Protein AF-W0RNG1-F1 (afdb_monomer)

Radius of gyration: 33.77 Å; Cα contacts (8 Å, |Δi|>4): 12; chains: 1; bounding box: 104×79×50 Å

InterPro domains:
  IPR019626 Stress-induced protein, KGG, repeat [PF10685] (10-31)
  IPR052590 Stress and Virulence-Associated Domain-Containing Protein [PTHR36569] (6-88)

Solvent-accessible surface area (backbone atoms only — not comparable to full-atom values): 9686 Å² total; per-residue (Å²): 132,88,78,85,73,82,71,82,71,58,77,90,62,48,59,69,70,60,44,49,51,50,49,56,49,50,55,51,50,31,53,77,67,62,76,41,87,80,77,47,75,65,55,49,47,51,52,50,48,54,50,49,56,66,64,55,72,48,56,69,61,51,50,52,54,52,47,53,53,50,49,53,53,50,51,52,49,50,51,56,47,57,67,50,63,78,77,59,91,67,85,76,84,74,83,86,77,84,90,83,82,94,77,89,73,93,76,78,96,74,81,90,76,80,85,77,83,86,74,85,88,75,77,83,78,82,79,84,79,85,83,86,85,82,83,81,86,89,80,83,133

pLDDT: mean 70.35, std 18.82, range [33.16, 93.81]

Secondary structure (DSSP, 8-state):
---------SGGGS-HHHHHHHHHHHHHHHHHTT-SPP--HHHHHHHHHHHHHHHTT-HHHHHHHHHHHHHHHHHHHHHHHHHHHTT-----------------------------------------------PPP----

Foldseek 3Di:
DDDDDPDQDDLVSDDPVVSVVVVVVVVVVCVVVVVDDDDDPVNVVVVVVVVCVVVCPDVVVVVVVVVVVVVVVVVVVVVVVVVVVVPDPDDPPPDDDDDDDDDDDDDDDDDDDDDDPDDDPPDPPPPPDDDDDDDDDPDDD

Organism: NCBI:txid861299

Sequence (141 aa):
MAGTGKSRRGFASMDPSRQREIASKGGRAAHEKGTAHEWSSDEARVAGQKGGIAVSRDRAHMAAIGREGGESRSRASRQARETNVGNGSGDREVFRTASRENVSSDRGQLGGNAGGMGGAGSETRDLRDNRPGQSLPADGR

Structure (mmCIF, N/CA/C/O backbone):
data_AF-W0RNG1-F1
#
_entry.id   AF-W0RNG1-F1
#
loop_
_atom_site.group_PDB
_atom_site.id
_atom_site.type_symbol
_atom_site.label_atom_id
_atom_site.label_alt_id
_atom_site.label_comp_id
_atom_site.label_asym_id
_atom_site.label_entity_id
_atom_site.label_seq_id
_atom_site.pdbx_PDB_ins_code
_atom_site.Cartn_x
_atom_site.Cartn_y
_atom_site.Cartn_z
_atom_site.occupancy
_atom_site.B_iso_or_equiv
_atom_site.auth_seq_id
_atom_site.auth_comp_id
_atom_site.auth_asym_id
_atom_site.auth_atom_id
_atom_site.pdbx_PDB_model_num
ATOM 1 N N . MET A 1 1 ? -41.916 25.025 20.246 1.00 45.22 1 MET A N 1
ATOM 2 C CA . MET A 1 1 ? -41.467 24.741 18.863 1.00 45.22 1 MET A CA 1
ATOM 3 C C . MET A 1 1 ? -39.945 24.720 18.827 1.00 45.22 1 MET A C 1
ATOM 5 O O . MET A 1 1 ? -39.377 25.655 19.361 1.00 45.22 1 MET A O 1
ATOM 9 N N . ALA A 1 2 ? -39.370 23.683 18.195 1.00 50.25 2 ALA A N 1
ATOM 10 C CA . ALA A 1 2 ? -38.044 23.584 17.548 1.00 50.25 2 ALA A CA 1
ATOM 11 C C . ALA A 1 2 ? -36.763 23.967 18.346 1.00 50.25 2 ALA A C 1
ATOM 13 O O . ALA A 1 2 ? -36.711 24.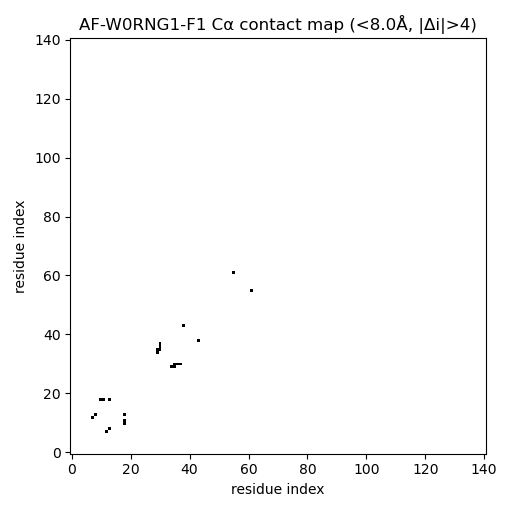983 19.011 1.00 50.25 2 ALA A O 1
ATOM 14 N N . GLY A 1 3 ? -35.645 23.238 18.286 1.00 52.47 3 GLY A N 1
ATOM 15 C CA . GLY A 1 3 ? -35.269 22.153 17.389 1.00 52.47 3 GLY A CA 1
ATOM 16 C C . GLY A 1 3 ? -34.110 21.326 17.950 1.00 52.47 3 GLY A C 1
ATOM 17 O O . GLY A 1 3 ? -33.182 21.826 18.579 1.00 52.47 3 GLY A O 1
ATOM 18 N N . THR A 1 4 ? -34.186 20.024 17.704 1.00 59.34 4 THR A N 1
ATOM 19 C CA . THR A 1 4 ? -33.144 19.043 17.993 1.00 59.34 4 THR A CA 1
ATOM 20 C C . THR A 1 4 ? -31.931 19.318 17.103 1.00 59.34 4 THR A C 1
ATOM 22 O O . THR A 1 4 ? -31.924 18.953 15.920 1.00 59.34 4 THR A O 1
ATOM 25 N N . GLY A 1 5 ? -30.903 19.970 17.648 1.00 60.09 5 GLY A N 1
ATOM 26 C CA . GLY A 1 5 ? -29.601 20.063 16.995 1.00 60.09 5 GLY A CA 1
ATOM 27 C C . GLY A 1 5 ? -29.086 18.654 16.705 1.00 60.09 5 GLY A C 1
ATOM 28 O O . GLY A 1 5 ? -29.011 17.821 17.610 1.00 60.09 5 GLY A O 1
ATOM 29 N N . LYS A 1 6 ? -28.777 18.348 15.438 1.00 66.88 6 LYS A N 1
ATOM 30 C CA . LYS A 1 6 ? -28.149 17.072 15.076 1.00 66.88 6 LYS A CA 1
ATOM 31 C C . LYS A 1 6 ? -26.786 17.012 15.767 1.00 66.88 6 LYS A C 1
ATOM 33 O O . LYS A 1 6 ? -25.814 17.601 15.310 1.00 66.88 6 LYS A O 1
ATOM 38 N N . SER A 1 7 ? -26.723 16.307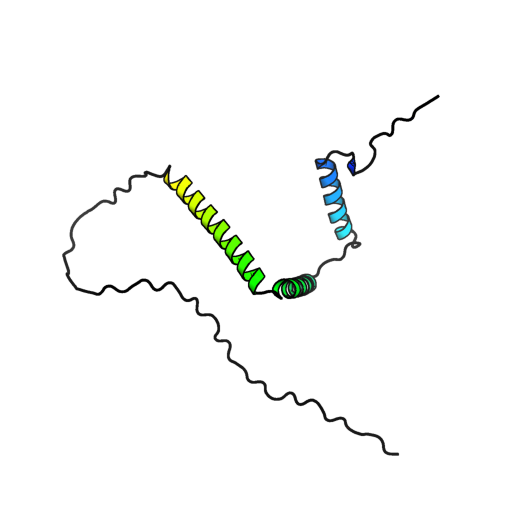 16.889 1.00 67.75 7 SER A N 1
ATOM 39 C CA . SER A 1 7 ? -25.476 15.911 17.541 1.00 67.75 7 SER A CA 1
ATOM 40 C C . SER A 1 7 ? -24.555 15.263 16.501 1.00 67.75 7 SER A C 1
ATOM 42 O O . SER A 1 7 ? -24.986 14.311 15.842 1.00 67.75 7 SER A O 1
ATOM 44 N N . ARG A 1 8 ? -23.315 15.744 16.368 1.00 71.19 8 ARG A N 1
ATOM 45 C CA . ARG A 1 8 ? -22.267 15.105 15.557 1.00 71.19 8 ARG A CA 1
ATOM 46 C C . ARG A 1 8 ? -21.915 13.747 16.177 1.00 71.19 8 ARG A C 1
ATOM 48 O O . ARG A 1 8 ? -21.030 13.647 17.018 1.00 71.19 8 ARG A O 1
ATOM 55 N N . ARG A 1 9 ? -22.691 12.718 15.839 1.00 82.62 9 ARG A N 1
ATOM 56 C CA . ARG A 1 9 ? -22.513 11.325 16.265 1.00 82.62 9 ARG A CA 1
ATOM 57 C C . ARG A 1 9 ? -22.009 10.513 15.080 1.00 82.62 9 ARG A C 1
ATOM 59 O O . ARG A 1 9 ? -22.441 10.732 13.954 1.00 82.62 9 ARG A O 1
ATOM 66 N N . GLY A 1 10 ? -21.143 9.544 15.355 1.00 86.31 10 GLY A N 1
ATOM 67 C CA . GLY A 1 10 ? -20.675 8.578 14.364 1.00 86.31 10 GLY A CA 1
ATOM 68 C C . GLY A 1 10 ? -19.159 8.537 14.226 1.00 86.31 10 GLY A C 1
ATOM 69 O O . GLY A 1 10 ? -18.440 9.411 14.707 1.00 86.31 10 GLY A O 1
ATOM 70 N N . PHE A 1 11 ? -18.684 7.494 13.549 1.00 87.31 11 PHE A N 1
ATOM 71 C CA . PHE A 1 11 ? -17.263 7.194 13.384 1.00 87.31 11 PHE A CA 1
ATOM 72 C C . PHE A 1 11 ? -16.482 8.325 12.696 1.00 87.31 11 PHE A C 1
ATOM 74 O O . PHE A 1 11 ? -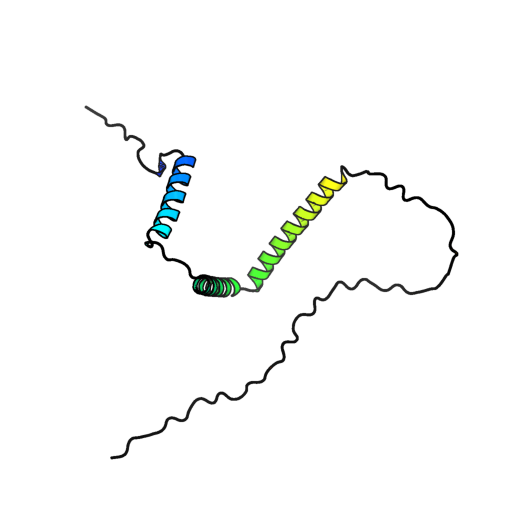15.351 8.606 13.071 1.00 87.31 11 PHE A O 1
ATOM 81 N N . ALA A 1 12 ? -17.118 9.020 11.746 1.00 86.94 12 ALA A N 1
ATOM 82 C CA . ALA A 1 12 ? -16.526 10.139 11.011 1.00 86.94 12 ALA A CA 1
ATOM 83 C C . ALA A 1 12 ? -16.473 11.461 11.802 1.00 86.94 12 ALA A C 1
ATOM 85 O O . ALA A 1 12 ? -15.763 12.376 11.410 1.00 86.94 12 ALA A O 1
ATOM 86 N N . SER A 1 13 ? -17.238 11.590 12.893 1.00 89.06 13 SER A N 1
ATOM 87 C CA . SER A 1 13 ? -17.230 12.785 13.758 1.00 89.06 13 SER A CA 1
ATOM 88 C C . SER A 1 13 ? -16.287 12.653 14.963 1.00 89.06 13 SER A C 1
ATOM 90 O O . SER A 1 13 ? -16.237 13.555 15.796 1.00 89.06 13 SER A O 1
ATOM 92 N N . MET A 1 14 ? -15.593 11.518 15.089 1.00 88.38 14 MET A N 1
ATOM 93 C CA . MET A 1 14 ? -14.687 11.202 16.193 1.00 88.38 14 MET A CA 1
ATOM 94 C C . MET A 1 14 ? -13.279 11.764 15.936 1.00 88.38 14 MET A C 1
ATOM 96 O O . MET A 1 14 ? -12.942 12.112 14.807 1.00 88.38 14 MET A O 1
ATOM 100 N N . ASP A 1 15 ? -12.445 11.827 16.976 1.00 92.50 15 ASP A N 1
ATOM 101 C CA . ASP A 1 15 ? -11.028 12.174 16.830 1.00 92.50 15 ASP A CA 1
ATOM 102 C C . ASP A 1 15 ? -10.304 11.211 15.854 1.00 92.50 15 ASP A C 1
ATOM 104 O O . ASP A 1 15 ? -10.474 9.990 15.982 1.00 92.50 15 ASP A O 1
ATOM 108 N N . PRO A 1 16 ? -9.477 11.709 14.913 1.00 93.06 16 PRO A N 1
ATOM 109 C CA . PRO A 1 16 ? -8.787 10.876 13.925 1.00 93.06 16 PRO A CA 1
ATOM 110 C C . PRO A 1 16 ? -7.862 9.809 14.524 1.00 93.06 16 PRO A C 1
ATOM 112 O O . PRO A 1 16 ? -7.727 8.718 13.964 1.00 93.06 16 PRO A O 1
ATOM 115 N N . SER A 1 17 ? -7.232 10.090 15.667 1.00 92.31 17 SER A N 1
ATOM 116 C CA . SER A 1 17 ? -6.347 9.134 16.344 1.00 92.31 17 SER A CA 1
ATOM 117 C C . SER A 1 17 ? -7.165 7.972 16.890 1.00 92.31 17 SER A C 1
ATOM 119 O O . SER A 1 17 ? -6.834 6.806 16.666 1.00 92.31 17 SER A O 1
ATOM 121 N N . ARG A 1 18 ? -8.301 8.288 17.519 1.00 91.50 18 ARG A N 1
ATOM 122 C CA . ARG A 1 18 ? -9.251 7.287 18.013 1.00 91.50 18 ARG A CA 1
ATOM 123 C C . ARG A 1 18 ? -9.892 6.490 16.875 1.00 91.50 18 ARG A C 1
ATOM 125 O O . ARG A 1 18 ? -10.069 5.281 16.998 1.00 91.50 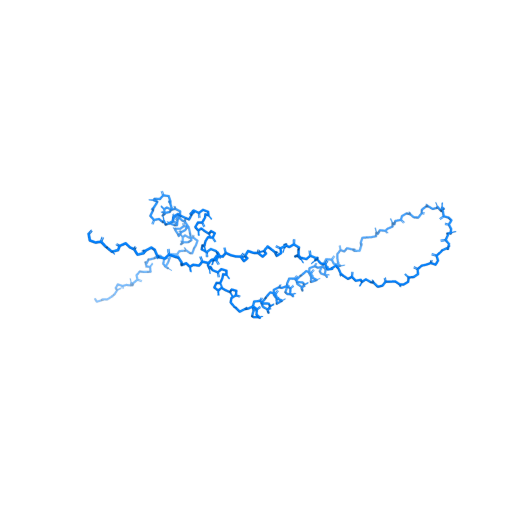18 ARG A O 1
ATOM 132 N N . GLN A 1 19 ? -10.198 7.137 15.753 1.00 93.75 19 GLN A N 1
ATOM 133 C CA . GLN A 1 19 ? -10.717 6.476 14.555 1.00 93.75 19 GLN A CA 1
ATOM 134 C C . GLN A 1 19 ? -9.722 5.444 14.011 1.00 93.75 19 GLN A C 1
ATOM 136 O O . GLN A 1 19 ? -10.097 4.301 13.743 1.00 93.75 19 GLN A O 1
ATOM 141 N N . ARG A 1 20 ? -8.442 5.824 13.905 1.00 93.69 20 ARG A N 1
ATOM 142 C CA . ARG A 1 20 ? -7.362 4.928 13.479 1.00 93.69 20 ARG A CA 1
ATOM 143 C C . ARG A 1 20 ? -7.192 3.763 14.442 1.00 93.69 20 ARG A C 1
ATOM 145 O O . ARG A 1 20 ? -7.072 2.630 13.997 1.00 93.69 20 ARG A O 1
ATOM 152 N N . GLU A 1 21 ? -7.218 4.018 15.745 1.00 93.25 21 GLU A N 1
ATOM 153 C CA . GLU A 1 21 ? -7.099 2.966 16.751 1.00 93.25 21 GLU A CA 1
ATOM 154 C C . GLU A 1 21 ? -8.235 1.939 16.638 1.00 93.25 21 GLU A C 1
ATOM 156 O O . GLU A 1 21 ? -7.982 0.732 16.638 1.00 93.25 21 GLU A O 1
ATOM 161 N N . ILE A 1 22 ? -9.478 2.406 16.489 1.00 92.62 22 ILE A N 1
ATOM 162 C CA . ILE A 1 22 ? -10.647 1.539 16.307 1.00 92.62 22 ILE A CA 1
ATOM 163 C C . ILE A 1 22 ? -10.553 0.773 14.983 1.00 92.62 22 ILE A C 1
ATOM 165 O O . ILE A 1 22 ? -10.808 -0.428 14.974 1.00 92.62 22 ILE A O 1
ATOM 169 N N . ALA A 1 23 ? -10.147 1.419 13.888 1.00 92.50 23 ALA A N 1
ATOM 170 C CA . ALA A 1 23 ? -9.953 0.757 12.598 1.00 92.50 23 ALA A CA 1
ATOM 171 C C . ALA A 1 23 ? -8.875 -0.338 12.678 1.00 92.50 23 ALA A C 1
ATOM 173 O O . ALA A 1 23 ? -9.112 -1.475 12.274 1.00 92.50 23 ALA A O 1
ATOM 174 N N . SER A 1 24 ? -7.725 -0.033 13.284 1.00 91.44 24 SER A N 1
ATOM 175 C CA . SER A 1 24 ? -6.632 -0.989 13.493 1.00 91.44 24 SER A CA 1
ATOM 176 C C . SER A 1 24 ? -7.031 -2.145 14.412 1.00 91.44 24 SER A C 1
ATOM 178 O O . SER A 1 24 ? -6.600 -3.280 14.213 1.00 91.44 24 SER A O 1
ATOM 180 N N . LYS A 1 25 ? -7.844 -1.889 15.444 1.00 93.31 25 LYS A N 1
ATOM 181 C CA . LYS A 1 25 ? -8.412 -2.942 16.302 1.00 93.31 25 LYS A CA 1
ATOM 182 C C . LYS A 1 25 ? -9.430 -3.794 15.543 1.00 93.31 25 LYS A C 1
ATOM 184 O O . LYS A 1 25 ? -9.388 -5.010 15.668 1.00 93.31 25 LYS A O 1
ATOM 189 N N . GLY A 1 26 ? -10.292 -3.181 14.734 1.00 91.00 26 GLY A N 1
ATOM 190 C CA . GLY A 1 26 ? -11.291 -3.878 13.922 1.00 91.00 26 GLY A CA 1
ATOM 191 C C . GLY A 1 26 ? -10.667 -4.805 12.879 1.00 91.00 26 GLY A C 1
ATOM 192 O O . GLY A 1 26 ? -11.097 -5.948 12.758 1.00 91.00 26 GLY A O 1
ATOM 193 N N . GLY A 1 27 ? -9.613 -4.349 12.193 1.00 87.06 27 GLY A N 1
ATOM 194 C CA . GLY A 1 27 ? -8.866 -5.173 11.240 1.00 87.06 27 GLY A CA 1
ATOM 195 C C . GLY A 1 27 ? -8.227 -6.394 11.902 1.00 87.06 27 GLY A C 1
ATOM 196 O O . GLY A 1 27 ? -8.444 -7.516 11.457 1.00 87.06 27 GLY A O 1
ATOM 197 N N . ARG A 1 28 ? -7.518 -6.198 13.023 1.00 86.25 28 ARG A N 1
ATOM 198 C CA . ARG A 1 28 ? -6.916 -7.308 13.786 1.00 86.25 28 ARG A CA 1
ATOM 199 C C . ARG A 1 28 ? -7.960 -8.285 14.316 1.00 86.25 28 ARG A C 1
ATOM 201 O O . ARG A 1 28 ? -7.807 -9.484 14.139 1.00 86.25 28 ARG A O 1
ATOM 208 N N . ALA A 1 29 ? -9.052 -7.775 14.880 1.00 85.62 29 ALA A N 1
ATOM 209 C CA . ALA A 1 29 ? -10.127 -8.609 15.400 1.00 85.62 29 ALA A CA 1
ATOM 210 C C . ALA A 1 29 ? -10.805 -9.454 14.308 1.00 85.62 29 ALA A C 1
ATOM 212 O O . ALA A 1 29 ? -11.259 -10.554 14.599 1.00 85.62 29 ALA A O 1
ATOM 213 N N . ALA A 1 30 ? -10.901 -8.964 13.068 1.00 86.81 30 ALA A N 1
ATOM 214 C CA . ALA A 1 30 ? -11.472 -9.730 11.959 1.00 86.81 30 ALA A CA 1
ATOM 215 C C . ALA A 1 30 ? -10.578 -10.911 11.540 1.00 86.81 30 ALA A C 1
ATOM 217 O O . ALA A 1 30 ? -11.101 -11.987 11.249 1.00 86.81 30 ALA A O 1
ATOM 218 N N . HIS A 1 31 ? -9.256 -10.716 11.555 1.00 81.38 31 HIS A N 1
ATOM 219 C CA . HIS A 1 31 ? -8.269 -11.780 11.351 1.00 81.38 31 HIS A CA 1
ATOM 220 C C . HIS A 1 31 ? -8.276 -12.782 12.512 1.00 81.38 31 HIS A C 1
ATOM 222 O O . HIS A 1 31 ? -8.461 -13.975 12.302 1.00 81.38 31 HIS A O 1
ATOM 228 N N . GLU A 1 32 ? -8.216 -12.301 13.759 1.00 81.81 32 GLU A N 1
ATOM 229 C CA . GLU A 1 32 ? -8.269 -13.150 14.960 1.00 81.81 32 GLU A CA 1
ATOM 230 C C . GLU A 1 32 ? -9.553 -13.995 15.041 1.00 81.81 32 GLU A C 1
ATOM 232 O O . GLU A 1 32 ? -9.517 -15.139 15.485 1.00 81.81 32 GLU A O 1
ATOM 237 N N . LYS A 1 33 ? -10.697 -13.449 14.606 1.00 85.31 33 LYS A N 1
ATOM 238 C CA . LYS A 1 33 ? -11.990 -14.15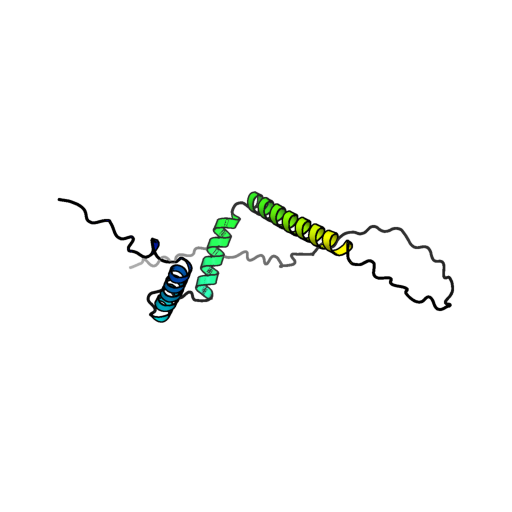4 14.586 1.00 85.31 33 LYS A CA 1
ATOM 239 C C . LYS A 1 33 ? -12.178 -15.071 13.374 1.00 85.31 33 LYS A C 1
ATOM 241 O O . LYS A 1 33 ? -13.212 -15.731 13.297 1.00 85.31 33 LYS A O 1
ATOM 246 N N . GLY A 1 34 ? -11.245 -15.082 12.420 1.00 79.81 34 GLY A N 1
ATOM 247 C CA . GLY A 1 34 ? -11.348 -15.875 11.192 1.00 79.81 34 GLY A CA 1
ATOM 248 C C . GLY A 1 34 ? -12.489 -15.455 10.260 1.00 79.81 34 GLY A C 1
ATOM 249 O O . GLY A 1 34 ? -12.898 -16.228 9.400 1.00 79.81 34 GLY A O 1
ATOM 250 N N . THR A 1 35 ? -13.042 -14.248 10.430 1.00 82.38 35 THR A N 1
ATOM 251 C CA . THR A 1 35 ? -14.032 -13.700 9.487 1.00 82.38 35 THR A CA 1
ATOM 252 C C . THR A 1 35 ? -13.357 -13.021 8.301 1.00 82.38 35 THR A C 1
ATOM 254 O O . THR A 1 35 ? -13.994 -12.799 7.274 1.00 82.38 35 THR A O 1
ATOM 257 N N . ALA A 1 36 ? -12.086 -12.640 8.452 1.00 81.56 36 ALA A N 1
ATOM 258 C CA . ALA A 1 36 ? -11.255 -12.199 7.347 1.00 81.56 36 ALA A CA 1
ATOM 259 C C . ALA A 1 36 ? -10.712 -13.404 6.569 1.00 81.56 36 ALA A C 1
ATOM 261 O O . ALA A 1 36 ? -10.498 -14.482 7.119 1.00 81.56 36 ALA A O 1
ATOM 262 N N . HIS A 1 37 ? -10.475 -13.196 5.276 1.00 79.56 37 HIS A N 1
ATOM 263 C CA . HIS A 1 37 ? -9.731 -14.146 4.466 1.00 79.56 37 HIS A CA 1
ATOM 264 C C . HIS A 1 37 ? -8.254 -14.108 4.878 1.00 79.56 37 HIS A C 1
ATOM 266 O O . HIS A 1 37 ? -7.621 -13.050 4.851 1.00 79.56 37 HIS A O 1
ATOM 272 N N . GLU A 1 38 ? -7.731 -15.263 5.275 1.00 80.38 38 GLU A N 1
ATOM 273 C CA . GLU A 1 38 ? -6.322 -15.452 5.594 1.00 80.38 38 GLU A CA 1
ATOM 274 C C . GLU A 1 38 ? -5.553 -15.748 4.312 1.00 80.38 38 GLU A C 1
ATOM 276 O O . GLU A 1 38 ? -5.783 -16.764 3.657 1.00 80.38 38 GLU A O 1
ATOM 281 N N . TRP A 1 39 ? -4.619 -14.870 3.958 1.00 78.88 39 TRP A N 1
ATOM 282 C CA . TRP A 1 39 ? -3.740 -15.126 2.828 1.00 78.88 39 TRP A CA 1
ATOM 283 C C . TRP A 1 39 ? -2.693 -16.162 3.216 1.00 78.88 39 TRP A C 1
ATOM 285 O O . TRP A 1 39 ? -1.787 -15.889 4.006 1.00 78.88 39 TRP A O 1
ATOM 295 N N . SER A 1 40 ? -2.765 -17.336 2.595 1.00 86.19 40 SER A N 1
ATOM 296 C CA . SER A 1 40 ? -1.612 -18.231 2.571 1.00 86.19 40 SER A CA 1
ATOM 297 C C . SER A 1 40 ? -0.476 -17.596 1.757 1.00 86.19 40 SER A C 1
ATOM 299 O O . SER A 1 40 ? -0.710 -16.837 0.812 1.00 86.19 40 SER A O 1
ATOM 301 N N . SER A 1 41 ? 0.776 -17.916 2.090 1.00 87.50 41 SER A N 1
ATOM 302 C CA . SER A 1 41 ? 1.947 -17.424 1.346 1.00 87.50 41 SER A CA 1
ATOM 303 C C . SER A 1 41 ? 1.873 -17.739 -0.153 1.00 87.50 41 SER A C 1
ATOM 305 O O . SER A 1 41 ? 2.325 -16.945 -0.981 1.00 87.50 41 SER A O 1
ATOM 307 N N . ASP A 1 42 ? 1.291 -18.884 -0.513 1.00 86.62 42 ASP A N 1
ATOM 308 C CA . ASP A 1 42 ? 1.127 -19.291 -1.908 1.00 86.62 42 ASP A CA 1
ATOM 309 C C . ASP A 1 42 ? 0.022 -18.501 -2.608 1.00 86.62 42 ASP A C 1
ATOM 311 O O . ASP A 1 42 ? 0.214 -18.037 -3.731 1.00 86.62 42 ASP A O 1
ATOM 315 N N . GLU A 1 43 ? -1.095 -18.245 -1.934 1.00 87.12 43 GLU A N 1
ATOM 316 C CA . GLU A 1 43 ? -2.176 -17.418 -2.469 1.00 87.12 43 GLU A CA 1
ATOM 317 C C . GLU A 1 43 ? -1.754 -15.957 -2.648 1.00 87.12 43 GLU A C 1
ATOM 319 O O . GLU A 1 43 ? -2.013 -15.358 -3.695 1.00 87.12 43 GLU A O 1
ATOM 324 N N . ALA A 1 44 ? -1.014 -15.400 -1.686 1.00 91.12 44 ALA A N 1
ATOM 325 C CA . ALA A 1 44 ? -0.415 -14.076 -1.811 1.00 91.12 44 ALA A CA 1
ATOM 326 C C . ALA A 1 44 ? 0.530 -13.999 -3.023 1.00 91.12 44 ALA A C 1
ATOM 328 O O . ALA A 1 44 ? 0.514 -13.014 -3.769 1.00 91.12 44 ALA A O 1
ATOM 329 N N . ARG A 1 45 ? 1.317 -15.057 -3.268 1.00 90.06 45 ARG A N 1
ATOM 330 C CA . ARG A 1 45 ? 2.201 -15.154 -4.437 1.00 90.06 45 ARG A CA 1
ATOM 331 C C . ARG A 1 45 ? 1.408 -15.195 -5.742 1.00 90.06 45 ARG A C 1
ATOM 333 O O . ARG A 1 45 ? 1.751 -14.457 -6.663 1.00 90.06 45 ARG A O 1
ATOM 340 N N . VAL A 1 46 ? 0.351 -16.001 -5.825 1.00 92.06 46 VAL A N 1
ATOM 341 C CA . VAL A 1 46 ? -0.505 -16.095 -7.021 1.00 92.06 46 VAL A CA 1
ATOM 342 C C . VAL A 1 46 ? -1.215 -14.768 -7.295 1.00 92.06 46 VAL A C 1
ATOM 344 O O . VAL A 1 46 ? -1.231 -14.298 -8.435 1.00 92.06 46 VAL A O 1
ATOM 347 N N . ALA A 1 47 ? -1.751 -14.116 -6.262 1.00 91.62 47 ALA A N 1
ATOM 348 C CA . ALA A 1 47 ? -2.372 -12.800 -6.379 1.00 91.62 47 ALA A CA 1
ATOM 349 C C . ALA A 1 47 ? -1.362 -11.738 -6.845 1.00 91.62 47 ALA A C 1
ATOM 351 O O . ALA A 1 47 ? -1.645 -10.978 -7.776 1.00 91.62 47 ALA A O 1
ATOM 352 N N . GLY A 1 48 ? -0.159 -11.734 -6.265 1.00 90.56 48 GLY A N 1
ATOM 353 C CA . GLY A 1 48 ? 0.940 -10.862 -6.674 1.00 90.56 48 GLY A CA 1
ATOM 354 C C . GLY A 1 48 ? 1.377 -11.104 -8.119 1.00 90.56 48 GLY A C 1
ATOM 355 O O . GLY A 1 48 ? 1.545 -10.152 -8.879 1.00 90.56 48 GLY A O 1
ATOM 356 N N . GLN A 1 49 ? 1.480 -12.366 -8.540 1.00 92.62 49 GLN A N 1
ATOM 357 C CA . GLN A 1 49 ? 1.794 -12.735 -9.920 1.00 92.62 49 GLN A CA 1
ATOM 358 C C . GLN A 1 49 ? 0.705 -12.255 -10.885 1.00 92.62 49 GLN A C 1
ATOM 360 O O . GLN A 1 49 ? 1.018 -11.643 -11.905 1.00 92.62 49 GLN A O 1
ATOM 365 N N . LYS A 1 50 ? -0.575 -12.464 -10.555 1.00 93.81 50 LYS A N 1
ATOM 366 C CA . LYS A 1 50 ? -1.710 -11.995 -11.364 1.00 93.81 50 LYS A CA 1
ATOM 367 C C . LYS A 1 50 ? -1.711 -10.471 -11.503 1.00 93.81 50 LYS A C 1
ATOM 369 O O . LYS A 1 50 ? -1.903 -9.964 -12.608 1.00 93.81 50 LYS A O 1
ATOM 374 N N . GLY A 1 51 ? -1.458 -9.749 -10.411 1.00 90.00 51 GLY A N 1
ATOM 375 C CA . GLY A 1 51 ? -1.317 -8.292 -10.417 1.00 90.00 51 GLY A CA 1
ATOM 376 C C . GLY A 1 51 ? -0.127 -7.828 -11.258 1.00 90.00 51 GLY A C 1
ATOM 377 O O . GLY A 1 51 ? -0.277 -6.960 -12.115 1.00 90.00 51 GLY A O 1
ATOM 378 N N . GLY A 1 52 ? 1.034 -8.463 -11.092 1.00 89.31 52 GLY A N 1
ATOM 379 C CA . GLY A 1 52 ? 2.234 -8.172 -11.876 1.00 89.31 52 GLY A CA 1
ATOM 380 C C . GLY A 1 52 ? 2.029 -8.393 -13.374 1.00 89.31 52 GLY A C 1
ATOM 381 O O . GLY A 1 52 ? 2.412 -7.546 -14.179 1.00 89.31 52 GLY A O 1
ATOM 382 N N . ILE A 1 53 ? 1.359 -9.481 -13.768 1.00 88.75 53 ILE A N 1
ATOM 383 C CA . ILE A 1 53 ? 0.998 -9.751 -15.169 1.00 88.75 53 ILE A CA 1
ATOM 384 C C . ILE A 1 53 ? 0.029 -8.691 -15.698 1.00 88.75 53 ILE A C 1
ATOM 386 O O . ILE A 1 53 ? 0.182 -8.238 -16.829 1.00 88.75 53 ILE A O 1
ATOM 390 N N . ALA A 1 54 ? -0.965 -8.282 -14.905 1.00 86.88 54 ALA A N 1
ATOM 391 C CA . ALA A 1 54 ? -1.929 -7.267 -15.322 1.00 86.88 54 ALA A CA 1
ATOM 392 C C . ALA A 1 54 ? -1.258 -5.908 -15.576 1.00 86.88 54 ALA A C 1
ATOM 394 O O . ALA A 1 54 ? -1.542 -5.264 -16.584 1.00 86.88 54 ALA A O 1
ATOM 395 N N . VAL A 1 55 ? -0.342 -5.506 -14.693 1.00 85.31 55 VAL A N 1
ATOM 396 C CA . VAL A 1 55 ? 0.355 -4.215 -14.759 1.00 85.31 55 VAL A CA 1
ATOM 397 C C . VAL A 1 55 ? 1.455 -4.210 -15.831 1.00 85.31 55 VAL A C 1
ATOM 399 O O . VAL A 1 55 ? 1.666 -3.201 -16.493 1.00 85.31 55 VAL A O 1
ATOM 402 N N . SER A 1 56 ? 2.130 -5.336 -16.072 1.00 83.88 56 SER A N 1
ATOM 403 C CA . SER A 1 56 ? 3.281 -5.414 -16.994 1.00 83.88 56 SER A CA 1
ATOM 404 C C . SER A 1 56 ? 2.938 -5.518 -18.486 1.00 83.88 56 SER A C 1
ATOM 406 O O . SER A 1 56 ? 3.851 -5.617 -19.308 1.00 83.88 56 SER A O 1
ATOM 408 N N . ARG A 1 57 ? 1.652 -5.475 -18.865 1.00 87.25 57 ARG A N 1
ATOM 409 C CA . ARG A 1 57 ? 1.217 -5.568 -20.273 1.00 87.25 57 ARG A CA 1
ATOM 410 C C . ARG A 1 57 ? 1.794 -4.457 -21.153 1.00 87.25 57 ARG A C 1
ATOM 412 O O . ARG A 1 57 ? 2.133 -4.725 -22.301 1.00 87.25 57 ARG A O 1
ATOM 419 N N . ASP A 1 58 ? 1.942 -3.246 -20.616 1.00 89.75 58 ASP A N 1
ATOM 420 C CA . ASP A 1 58 ? 2.585 -2.134 -21.319 1.00 89.75 58 ASP A CA 1
ATOM 421 C C . ASP A 1 58 ? 4.021 -1.934 -20.824 1.00 89.75 58 ASP A C 1
ATOM 423 O O . ASP A 1 58 ? 4.309 -1.212 -19.864 1.00 89.75 58 ASP A O 1
ATOM 427 N N . ARG A 1 59 ? 4.952 -2.598 -21.510 1.00 86.56 59 ARG A N 1
ATOM 428 C CA . ARG A 1 59 ? 6.381 -2.518 -21.198 1.00 86.56 59 ARG A CA 1
ATOM 429 C C . ARG A 1 59 ? 6.950 -1.115 -21.419 1.00 86.56 59 ARG A C 1
ATOM 431 O O . ARG A 1 59 ? 7.844 -0.720 -20.674 1.00 86.56 59 ARG A O 1
ATOM 438 N N . ALA A 1 60 ? 6.470 -0.381 -22.425 1.00 88.19 60 ALA A N 1
ATOM 439 C CA . ALA A 1 60 ? 6.988 0.947 -22.747 1.00 88.19 60 ALA A CA 1
ATOM 440 C C . ALA A 1 60 ? 6.614 1.949 -21.648 1.00 88.19 60 ALA A C 1
ATOM 442 O O . ALA A 1 60 ? 7.476 2.674 -21.149 1.00 88.19 60 ALA A O 1
ATOM 443 N N . HIS A 1 61 ? 5.360 1.910 -21.200 1.00 90.12 61 HIS A N 1
ATOM 444 C CA . HIS A 1 61 ? 4.884 2.706 -20.075 1.00 90.12 61 HIS A CA 1
ATOM 445 C C . HIS A 1 61 ? 5.603 2.351 -18.762 1.00 90.12 61 HIS A C 1
ATOM 447 O O . HIS A 1 61 ? 6.078 3.241 -18.056 1.00 90.12 61 HIS A O 1
ATOM 453 N N . MET A 1 62 ? 5.783 1.059 -18.463 1.00 90.19 62 MET A N 1
ATOM 454 C CA . MET A 1 62 ? 6.516 0.622 -17.264 1.00 90.19 62 MET A CA 1
ATOM 455 C C . MET A 1 62 ? 7.989 1.045 -17.286 1.00 90.19 62 MET A C 1
ATOM 457 O O . MET A 1 62 ? 8.540 1.438 -16.257 1.00 90.19 62 MET A O 1
ATOM 461 N N . ALA A 1 63 ? 8.631 1.012 -18.457 1.00 90.12 63 ALA A N 1
ATOM 462 C CA . ALA A 1 63 ? 9.995 1.500 -18.624 1.00 90.12 63 ALA A CA 1
ATOM 463 C C . ALA A 1 63 ? 10.095 3.018 -18.405 1.00 90.12 63 ALA A C 1
ATOM 465 O O . ALA A 1 63 ? 11.070 3.481 -17.811 1.00 90.12 63 ALA A O 1
ATOM 466 N N . ALA A 1 64 ? 9.093 3.788 -18.841 1.00 89.94 64 ALA A N 1
ATOM 467 C CA . ALA A 1 64 ? 9.029 5.228 -18.603 1.00 89.94 64 ALA A CA 1
ATOM 468 C C . ALA A 1 64 ? 8.891 5.551 -17.103 1.00 89.94 64 ALA A C 1
ATOM 470 O O . ALA A 1 64 ? 9.701 6.314 -16.577 1.00 89.94 64 ALA A O 1
ATOM 471 N N . ILE A 1 65 ? 7.962 4.893 -16.397 1.00 90.12 65 ILE A N 1
ATOM 472 C CA . ILE A 1 65 ? 7.790 5.043 -14.938 1.00 90.12 65 ILE A CA 1
ATOM 473 C C . ILE A 1 65 ? 9.071 4.642 -14.192 1.00 90.12 65 ILE A C 1
ATOM 475 O O . ILE A 1 65 ? 9.534 5.346 -13.294 1.00 90.12 65 ILE A O 1
ATOM 479 N N . GLY A 1 66 ? 9.679 3.511 -14.564 1.00 90.62 66 GLY A N 1
ATOM 480 C CA . GLY A 1 66 ? 10.918 3.038 -13.946 1.00 90.62 66 GLY A CA 1
ATOM 481 C C . GLY A 1 66 ? 12.085 4.009 -14.141 1.00 90.62 66 GLY A C 1
ATOM 482 O O . GLY A 1 66 ? 12.849 4.253 -13.203 1.00 90.62 66 GLY A O 1
ATOM 483 N N . ARG A 1 67 ? 12.198 4.604 -15.336 1.00 92.56 67 ARG A N 1
ATOM 484 C CA . ARG A 1 67 ? 13.188 5.645 -15.639 1.00 92.56 67 ARG A CA 1
ATOM 485 C C . ARG A 1 67 ? 12.966 6.884 -14.774 1.00 92.56 67 ARG A C 1
ATOM 487 O O . ARG A 1 67 ? 13.909 7.328 -14.129 1.00 92.56 67 ARG A O 1
ATOM 494 N N . GLU A 1 68 ? 11.739 7.389 -14.697 1.00 92.12 68 GLU A N 1
ATOM 495 C CA . GLU A 1 68 ? 11.390 8.556 -13.876 1.00 92.12 68 GLU A CA 1
ATOM 496 C C . GLU A 1 68 ? 11.681 8.326 -12.383 1.00 92.12 68 GLU A C 1
ATOM 498 O O . GLU A 1 68 ? 12.284 9.172 -11.711 1.00 92.12 68 GLU A O 1
ATOM 503 N N . GLY A 1 69 ? 11.336 7.147 -11.860 1.00 92.25 69 GLY A N 1
ATOM 504 C CA . GLY A 1 69 ? 11.649 6.765 -10.483 1.00 92.25 69 GLY A CA 1
ATOM 505 C C . GLY A 1 69 ? 13.157 6.661 -10.224 1.00 92.25 69 GLY A C 1
ATOM 506 O O . GLY A 1 69 ? 13.652 7.122 -9.192 1.00 92.25 69 GLY A O 1
ATOM 507 N N . GLY A 1 70 ? 13.913 6.098 -11.171 1.00 90.69 70 GLY A N 1
ATOM 508 C CA . GLY A 1 70 ? 15.375 6.038 -11.116 1.00 90.69 70 GLY A CA 1
ATOM 509 C C . GLY A 1 70 ? 16.023 7.424 -11.137 1.00 90.69 70 GLY A C 1
ATOM 510 O O . GLY A 1 70 ? 16.900 7.713 -10.319 1.00 90.69 70 GLY A O 1
ATOM 511 N N . GLU A 1 71 ? 15.550 8.308 -12.015 1.00 89.31 71 GLU A N 1
ATOM 512 C CA . GLU A 1 71 ? 16.019 9.690 -12.111 1.00 89.31 71 GLU A CA 1
ATOM 513 C C . GLU A 1 71 ? 15.737 10.467 -10.825 1.00 89.31 71 GLU A C 1
ATOM 515 O O . GLU A 1 71 ? 16.646 11.108 -10.296 1.00 89.31 71 GLU A O 1
ATOM 520 N N . SER A 1 72 ? 14.535 10.336 -10.263 1.00 87.38 72 SER A N 1
ATOM 521 C CA . SER A 1 72 ? 14.133 10.986 -9.009 1.00 87.38 72 SER A CA 1
ATOM 522 C C . SER A 1 72 ? 15.011 10.558 -7.832 1.00 87.38 72 SER A C 1
ATOM 524 O O . SER A 1 72 ? 15.504 11.403 -7.083 1.00 87.38 72 SER A O 1
ATOM 526 N N . ARG A 1 73 ? 15.307 9.256 -7.710 1.00 86.38 73 ARG A N 1
ATOM 527 C CA . ARG A 1 73 ? 16.238 8.749 -6.685 1.00 86.38 73 ARG A CA 1
ATOM 528 C C . ARG A 1 73 ? 17.673 9.210 -6.916 1.00 86.38 73 ARG A C 1
ATOM 530 O O . ARG A 1 73 ? 18.373 9.519 -5.954 1.00 86.38 73 ARG A O 1
ATOM 537 N N . SER A 1 74 ? 18.112 9.295 -8.171 1.00 83.12 74 SER A N 1
ATOM 538 C CA . SER A 1 74 ? 19.452 9.789 -8.504 1.00 83.12 74 SER A CA 1
ATOM 539 C C . SER A 1 74 ? 19.611 11.280 -8.190 1.00 83.12 74 SER A C 1
ATOM 541 O O . SER A 1 74 ? 20.636 11.670 -7.638 1.00 83.12 74 SER A O 1
ATOM 543 N N . ARG A 1 75 ? 18.589 12.102 -8.464 1.00 82.50 75 ARG A N 1
ATOM 544 C CA . ARG A 1 75 ? 18.563 13.532 -8.127 1.00 82.50 75 ARG A CA 1
ATOM 545 C C . ARG A 1 75 ? 18.544 13.728 -6.616 1.00 82.50 75 ARG A C 1
ATOM 547 O O . ARG A 1 75 ? 19.381 14.463 -6.112 1.00 82.50 75 ARG A O 1
ATOM 554 N N . ALA A 1 76 ? 17.702 12.986 -5.894 1.00 83.56 76 ALA A N 1
ATOM 555 C CA . ALA A 1 76 ? 17.686 13.004 -4.431 1.00 83.56 76 ALA A CA 1
ATOM 556 C C . ALA A 1 76 ? 19.036 12.576 -3.825 1.00 83.56 76 ALA A C 1
ATOM 558 O O . ALA A 1 76 ? 19.510 13.190 -2.876 1.00 83.56 76 ALA A O 1
ATOM 559 N N . SER A 1 77 ? 19.700 11.562 -4.396 1.00 82.12 77 SER A N 1
ATOM 560 C CA . SER A 1 77 ? 21.029 11.126 -3.946 1.00 82.12 77 SER A CA 1
ATOM 561 C C . SER A 1 77 ? 22.120 12.160 -4.231 1.00 82.12 77 SER A C 1
ATOM 563 O O . SER A 1 77 ? 22.981 12.373 -3.380 1.00 82.12 77 SER A O 1
ATOM 565 N N . ARG A 1 78 ? 22.094 12.818 -5.397 1.00 79.94 78 ARG A N 1
ATOM 566 C CA . ARG A 1 78 ? 23.026 13.912 -5.718 1.00 79.94 78 ARG A CA 1
ATOM 567 C C . ARG A 1 78 ? 22.804 15.108 -4.804 1.00 79.94 78 ARG A C 1
ATOM 569 O O . ARG A 1 78 ? 23.767 15.582 -4.225 1.00 79.94 78 ARG A O 1
ATOM 576 N N . GLN A 1 79 ? 21.554 15.495 -4.581 1.00 79.50 79 GLN A N 1
ATOM 577 C CA . GLN A 1 79 ? 21.198 16.584 -3.680 1.00 79.50 79 GLN A CA 1
ATOM 578 C C . GLN A 1 79 ? 21.619 16.280 -2.235 1.00 79.50 79 GLN A C 1
ATOM 580 O O . GLN A 1 79 ? 22.211 17.131 -1.587 1.00 79.50 79 GLN A O 1
ATOM 585 N N . ALA A 1 80 ? 21.422 15.046 -1.756 1.00 75.31 80 ALA A N 1
ATOM 586 C CA . ALA A 1 80 ? 21.899 14.612 -0.441 1.00 75.31 80 ALA A CA 1
ATOM 587 C C . ALA A 1 80 ? 23.437 14.622 -0.327 1.00 75.31 80 ALA A C 1
ATOM 589 O O . ALA A 1 80 ? 23.986 14.922 0.734 1.00 75.31 80 ALA A O 1
ATOM 590 N N . ARG A 1 81 ? 24.151 14.302 -1.417 1.00 72.19 81 ARG A N 1
ATOM 591 C CA . ARG A 1 81 ? 25.618 14.395 -1.479 1.00 72.19 81 ARG A CA 1
ATOM 592 C C . ARG A 1 81 ? 26.080 15.850 -1.504 1.00 72.19 81 ARG A C 1
ATOM 594 O O . ARG A 1 81 ? 26.978 16.189 -0.748 1.00 72.19 81 ARG A O 1
ATOM 601 N N . GLU A 1 82 ? 25.445 16.708 -2.291 1.00 66.69 82 GLU A N 1
ATOM 602 C CA . GLU A 1 82 ? 25.733 18.146 -2.368 1.00 66.69 82 GLU A CA 1
ATOM 603 C C . GLU A 1 82 ? 25.485 18.851 -1.028 1.00 66.69 82 GLU A C 1
ATOM 605 O O . GLU A 1 82 ? 26.332 19.620 -0.582 1.00 66.69 82 GLU A O 1
ATOM 610 N N . THR A 1 83 ? 24.408 18.511 -0.311 1.00 65.06 83 THR A N 1
ATOM 611 C CA . THR A 1 83 ? 24.163 19.036 1.045 1.00 65.06 83 THR A CA 1
ATOM 612 C C . THR A 1 83 ? 25.202 18.574 2.069 1.00 65.06 83 THR A C 1
ATOM 614 O O . THR A 1 83 ? 25.419 19.260 3.061 1.00 65.06 83 THR A O 1
ATOM 617 N N . ASN A 1 84 ? 25.868 17.436 1.837 1.00 58.88 84 ASN A N 1
ATOM 618 C CA . ASN A 1 84 ? 26.880 16.887 2.745 1.00 58.88 84 ASN A CA 1
ATOM 619 C C . ASN A 1 84 ? 28.321 17.309 2.380 1.00 58.88 84 ASN A C 1
ATOM 621 O O . ASN A 1 84 ? 29.220 17.213 3.211 1.00 58.88 84 ASN A O 1
ATOM 625 N N . VAL A 1 85 ? 28.553 17.817 1.161 1.00 56.31 85 VAL A N 1
ATOM 626 C CA . VAL A 1 85 ? 29.839 18.409 0.727 1.00 56.31 85 VAL A CA 1
ATOM 627 C C . VAL A 1 85 ? 30.080 19.781 1.380 1.00 56.31 85 VAL A C 1
ATOM 629 O O . VAL A 1 85 ? 31.221 20.218 1.481 1.00 56.31 85 VAL A O 1
ATOM 632 N N . GLY A 1 86 ? 29.039 20.425 1.919 1.00 52.88 86 GLY A N 1
ATOM 633 C CA . GLY A 1 86 ? 29.153 21.684 2.663 1.00 52.88 86 GLY A CA 1
ATOM 634 C C . GLY A 1 86 ? 29.637 21.569 4.117 1.00 52.88 86 GLY A C 1
ATOM 635 O O . GLY A 1 86 ? 29.847 22.602 4.741 1.00 52.88 86 GLY A O 1
ATOM 636 N N . ASN A 1 87 ? 29.815 20.359 4.672 1.00 54.38 87 ASN A N 1
ATOM 637 C CA . ASN A 1 87 ? 30.170 20.169 6.092 1.00 54.38 87 ASN A CA 1
ATOM 638 C C . ASN A 1 87 ? 31.345 19.194 6.318 1.00 54.38 87 ASN A C 1
ATOM 640 O O . ASN A 1 87 ? 31.454 18.572 7.373 1.00 54.38 87 ASN A O 1
ATOM 644 N N . GLY A 1 88 ? 32.205 19.026 5.309 1.00 48.75 88 GLY A N 1
ATOM 645 C CA . GLY A 1 88 ? 33.265 18.015 5.288 1.00 48.75 88 GLY A CA 1
ATOM 646 C C . GLY A 1 88 ? 34.592 18.508 4.719 1.00 48.75 88 GLY A C 1
ATOM 647 O O . GLY A 1 88 ? 35.259 17.756 4.014 1.00 48.75 88 GLY A O 1
ATOM 648 N N . SER A 1 89 ? 34.989 19.743 5.027 1.00 43.09 89 SER A N 1
ATOM 649 C CA . SER A 1 89 ? 36.376 20.213 4.892 1.00 43.09 89 SER A CA 1
ATOM 650 C C . SER A 1 89 ? 37.217 19.600 6.018 1.00 43.09 89 SER A C 1
ATOM 652 O O . SER A 1 89 ? 37.625 20.278 6.951 1.00 43.09 89 SER A O 1
ATOM 654 N N . GLY A 1 90 ? 37.352 18.275 6.004 1.00 48.81 90 GLY A N 1
ATOM 655 C CA . GLY A 1 90 ? 38.184 17.531 6.938 1.00 48.81 90 GLY A CA 1
ATOM 656 C C . GLY A 1 90 ? 39.513 17.230 6.274 1.00 48.81 90 GLY A C 1
ATOM 657 O O . GLY A 1 90 ? 39.599 16.310 5.459 1.00 48.81 90 GLY A O 1
ATOM 658 N N . ASP A 1 91 ? 40.512 18.029 6.621 1.00 48.72 91 ASP A N 1
ATOM 659 C CA . ASP A 1 91 ? 41.921 17.856 6.298 1.00 48.72 91 ASP A CA 1
ATOM 660 C C . ASP A 1 91 ? 42.338 16.376 6.372 1.00 48.72 91 ASP A C 1
ATOM 662 O O . ASP A 1 91 ? 42.385 15.769 7.443 1.00 48.72 91 ASP A O 1
ATOM 666 N N . ARG A 1 92 ? 42.645 15.764 5.222 1.00 47.81 92 ARG A N 1
ATOM 667 C CA . ARG A 1 92 ? 43.407 14.507 5.170 1.00 47.81 92 ARG A CA 1
ATOM 668 C C . ARG A 1 92 ? 44.807 14.800 4.662 1.00 47.81 92 ARG A C 1
ATOM 670 O O . ARG A 1 92 ? 45.136 14.543 3.507 1.00 47.81 92 ARG A O 1
ATOM 677 N N . GLU A 1 93 ? 45.620 15.312 5.576 1.00 44.88 93 GLU A N 1
ATOM 678 C CA . GLU A 1 93 ? 47.063 15.086 5.600 1.00 44.88 93 GLU A CA 1
ATOM 679 C C . GLU A 1 93 ? 47.313 13.570 5.611 1.00 44.88 93 GLU A C 1
ATOM 681 O O . GLU A 1 93 ? 47.143 12.898 6.630 1.00 44.88 93 GLU A O 1
ATOM 686 N N . VAL A 1 94 ? 47.666 13.004 4.453 1.00 49.75 94 VAL A N 1
ATOM 687 C CA . VAL A 1 94 ? 48.179 11.633 4.361 1.00 49.75 94 VAL A CA 1
ATOM 688 C C . VAL A 1 94 ? 49.694 11.732 4.231 1.00 49.75 94 VAL A C 1
ATOM 690 O O . VAL A 1 94 ? 50.245 11.918 3.148 1.00 49.75 94 VAL A O 1
ATOM 693 N N . PHE A 1 95 ? 50.326 11.678 5.399 1.00 33.16 95 PHE A N 1
ATOM 694 C CA . PHE A 1 95 ? 51.747 11.511 5.685 1.00 33.16 95 PHE A CA 1
ATOM 695 C C . PHE A 1 95 ? 52.559 10.921 4.513 1.00 33.16 95 PHE A C 1
ATOM 697 O O . PHE A 1 95 ? 52.547 9.716 4.257 1.00 33.16 95 PHE A O 1
ATOM 704 N N . ARG A 1 96 ? 53.298 11.785 3.802 1.00 52.84 96 ARG A N 1
ATOM 705 C CA . ARG A 1 96 ? 54.379 11.363 2.903 1.00 52.84 96 ARG A CA 1
ATOM 706 C C . ARG A 1 96 ? 55.604 11.025 3.743 1.00 52.84 96 ARG A C 1
ATOM 708 O O . ARG A 1 96 ? 56.316 11.928 4.173 1.00 52.84 96 ARG A O 1
ATOM 715 N N . THR A 1 97 ? 55.920 9.742 3.872 1.00 41.03 97 THR A N 1
ATOM 716 C CA . THR A 1 97 ? 57.285 9.309 4.195 1.00 41.03 97 THR A CA 1
ATOM 717 C C . THR A 1 97 ? 57.825 8.369 3.132 1.00 41.03 97 THR A C 1
ATOM 719 O O . THR A 1 97 ? 57.452 7.205 3.061 1.00 41.03 97 THR A O 1
ATOM 722 N N . ALA A 1 98 ? 58.713 8.957 2.331 1.00 42.41 98 ALA A N 1
ATOM 723 C CA . ALA A 1 98 ? 59.970 8.421 1.820 1.00 42.41 98 ALA A CA 1
ATOM 724 C C . ALA A 1 98 ? 59.994 7.072 1.064 1.00 42.41 98 ALA A C 1
ATOM 726 O O . ALA A 1 98 ? 59.893 5.990 1.634 1.00 42.41 98 ALA A O 1
ATOM 727 N N . SER A 1 99 ? 60.370 7.217 -0.214 1.00 49.12 99 SER A N 1
ATOM 728 C CA . SER A 1 99 ? 61.374 6.407 -0.920 1.00 49.12 99 SER A CA 1
ATOM 729 C C . SER A 1 99 ? 60.978 5.012 -1.390 1.00 49.12 99 SER A C 1
ATOM 731 O O . SER A 1 99 ? 61.334 4.053 -0.720 1.00 49.12 99 SER A O 1
ATOM 733 N N . ARG A 1 100 ? 60.407 4.901 -2.607 1.00 48.03 100 ARG A N 1
ATOM 734 C CA . ARG A 1 100 ? 60.761 3.864 -3.610 1.00 48.03 100 ARG A CA 1
ATOM 735 C C . ARG A 1 100 ? 60.538 4.376 -5.041 1.00 48.03 100 ARG A C 1
ATOM 737 O O . ARG A 1 100 ? 59.415 4.484 -5.509 1.00 48.03 100 ARG A O 1
ATOM 744 N N . GLU A 1 101 ? 61.657 4.774 -5.636 1.00 38.72 101 GLU A N 1
ATOM 745 C CA . GLU A 1 101 ? 62.114 4.544 -7.014 1.00 38.72 101 GLU A CA 1
ATOM 746 C C . GLU A 1 101 ? 61.098 4.535 -8.172 1.00 38.72 101 GLU A C 1
ATOM 748 O O . GLU A 1 101 ? 60.219 3.686 -8.298 1.00 38.72 101 GLU A O 1
ATOM 753 N N . ASN A 1 102 ? 61.344 5.475 -9.088 1.00 47.16 102 ASN A N 1
ATOM 754 C CA . ASN A 1 102 ? 60.787 5.569 -10.429 1.00 47.16 102 ASN A CA 1
ATOM 755 C C . ASN A 1 102 ? 60.992 4.274 -11.232 1.00 47.16 102 ASN A C 1
ATOM 757 O O . ASN A 1 102 ? 62.122 3.940 -11.583 1.00 47.16 102 ASN A O 1
ATOM 761 N N . VAL A 1 103 ? 59.896 3.641 -11.655 1.00 48.28 103 VAL A N 1
ATOM 762 C CA . VAL A 1 103 ? 59.891 2.775 -12.840 1.00 48.28 103 VAL A CA 1
ATOM 763 C C . VAL A 1 103 ? 58.881 3.338 -13.829 1.00 48.28 103 VAL A C 1
ATOM 765 O O . VAL A 1 103 ? 57.669 3.195 -13.688 1.00 48.28 103 VAL A O 1
ATOM 768 N N . SER A 1 104 ? 59.430 4.026 -14.827 1.00 48.56 104 SER A N 1
ATOM 769 C CA . SER A 1 104 ? 58.761 4.352 -16.080 1.00 48.56 104 SER A CA 1
ATOM 770 C C . SER A 1 104 ? 58.394 3.056 -16.796 1.00 48.56 104 SER A C 1
ATOM 772 O O . SER A 1 104 ? 59.267 2.222 -17.032 1.00 48.56 104 SER A O 1
ATOM 774 N N . SER A 1 105 ? 57.123 2.883 -17.148 1.00 43.50 105 SER A N 1
ATOM 775 C CA . SER A 1 105 ? 56.690 1.973 -18.210 1.00 43.50 105 SER A CA 1
ATOM 776 C C . SER A 1 105 ? 55.300 2.386 -18.682 1.00 43.50 105 SER A C 1
ATOM 778 O O . SER A 1 105 ? 54.285 2.060 -18.073 1.00 43.50 105 SER A O 1
ATOM 780 N N . ASP A 1 106 ? 55.306 3.168 -19.755 1.00 53.25 106 ASP A N 1
ATOM 781 C CA . ASP A 1 106 ? 54.366 3.104 -20.871 1.00 53.25 106 ASP A CA 1
ATOM 782 C C . ASP A 1 106 ? 53.290 2.000 -20.775 1.00 53.25 106 ASP A C 1
ATOM 784 O O . ASP A 1 106 ? 53.585 0.814 -20.948 1.00 53.25 106 ASP A O 1
ATOM 788 N N . ARG A 1 107 ? 52.030 2.397 -20.537 1.00 48.47 107 ARG A N 1
ATOM 789 C CA . ARG A 1 107 ? 50.866 1.640 -21.017 1.00 48.47 107 ARG A CA 1
ATOM 790 C C . ARG A 1 107 ? 49.591 2.486 -21.057 1.00 48.47 107 ARG A C 1
ATOM 792 O O . ARG A 1 107 ? 48.867 2.600 -20.076 1.00 48.47 107 ARG A O 1
ATOM 799 N N . GLY A 1 108 ? 49.311 3.013 -22.245 1.00 39.09 108 GLY A N 1
ATOM 800 C CA . GLY A 1 108 ? 48.018 2.825 -22.907 1.00 39.09 108 GLY A CA 1
ATOM 801 C C . GLY A 1 108 ? 46.760 3.307 -22.182 1.00 39.09 108 GLY A C 1
ATOM 802 O O . GLY A 1 108 ? 46.129 2.583 -21.420 1.00 39.09 108 GLY A O 1
ATOM 803 N N . GLN A 1 109 ? 46.335 4.499 -22.581 1.00 52.19 109 GLN A N 1
ATOM 804 C CA . GLN A 1 109 ? 44.949 4.944 -22.686 1.00 52.19 109 GLN A CA 1
ATOM 805 C C . GLN A 1 109 ? 43.992 3.794 -23.071 1.00 52.19 109 GLN A C 1
ATOM 807 O O . GLN A 1 109 ? 44.007 3.343 -24.212 1.00 52.19 109 GLN A O 1
ATOM 812 N N . LEU A 1 110 ? 43.142 3.337 -22.143 1.00 40.69 110 LEU A N 1
ATOM 813 C CA . LEU A 1 110 ? 41.979 2.497 -22.451 1.00 40.69 110 LEU A CA 1
ATOM 814 C C . LEU A 1 110 ? 40.777 2.939 -21.615 1.00 40.69 110 LEU A C 1
ATOM 816 O O . LEU A 1 110 ? 40.831 3.030 -20.389 1.00 40.69 110 LEU A O 1
ATOM 820 N N . GLY A 1 111 ? 39.708 3.274 -22.336 1.00 42.91 111 GLY A N 1
ATOM 821 C CA . GLY A 1 111 ? 38.475 3.840 -21.818 1.00 42.91 111 GLY A CA 1
ATOM 822 C C . GLY A 1 111 ? 37.728 2.922 -20.857 1.00 42.91 111 GLY A C 1
ATOM 823 O O . GLY A 1 111 ? 37.723 1.698 -20.983 1.00 42.91 111 GLY A O 1
ATOM 824 N N . GLY A 1 112 ? 37.042 3.559 -19.909 1.00 48.66 112 GLY A N 1
ATOM 825 C CA . GLY A 1 112 ? 36.054 2.908 -19.067 1.00 48.66 112 GLY A CA 1
ATOM 826 C C . GLY A 1 112 ? 34.873 2.441 -19.910 1.00 48.66 112 GLY A C 1
ATOM 827 O O . GLY A 1 112 ? 34.058 3.254 -20.339 1.00 48.66 112 GLY A O 1
ATOM 828 N N . ASN A 1 113 ? 34.769 1.130 -20.117 1.00 56.16 113 ASN A N 1
ATOM 829 C CA . ASN A 1 113 ? 33.507 0.506 -20.480 1.00 56.16 113 ASN A CA 1
ATOM 830 C C . ASN A 1 113 ? 32.799 0.087 -19.189 1.00 56.16 113 ASN A C 1
ATOM 832 O O . ASN A 1 113 ? 33.296 -0.740 -18.423 1.00 56.16 113 ASN A O 1
ATOM 836 N N . ALA A 1 114 ? 31.665 0.732 -18.934 1.00 50.91 114 ALA A N 1
ATOM 837 C CA . ALA A 1 114 ? 30.780 0.445 -17.823 1.00 50.91 114 ALA A CA 1
ATOM 838 C C . ALA A 1 114 ? 30.267 -1.001 -17.899 1.00 50.91 114 ALA A C 1
ATOM 840 O O . ALA A 1 114 ? 30.027 -1.544 -18.976 1.00 50.91 114 ALA A O 1
ATOM 841 N N . GLY A 1 115 ? 30.104 -1.614 -16.727 1.00 42.75 115 GLY A N 1
ATOM 842 C CA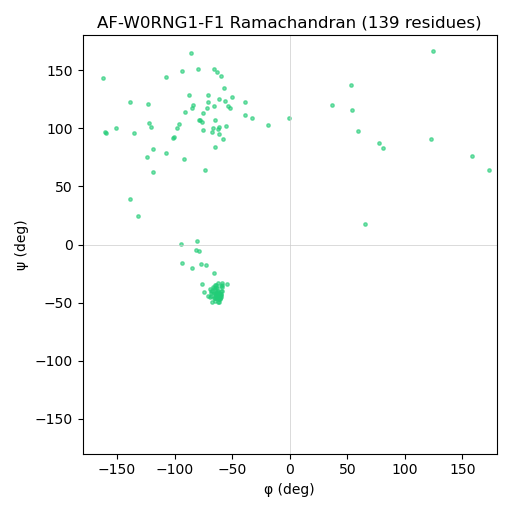 . GLY A 1 115 ? 29.705 -3.004 -16.566 1.00 42.75 115 GLY A CA 1
ATOM 843 C C . GLY A 1 115 ? 28.441 -3.376 -17.339 1.00 42.75 115 GLY A C 1
ATOM 844 O O . GLY A 1 11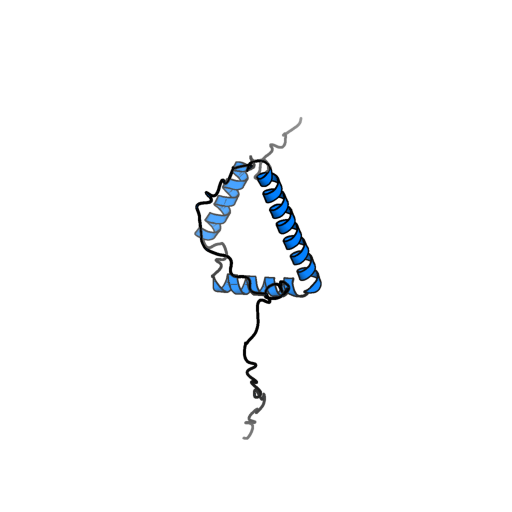5 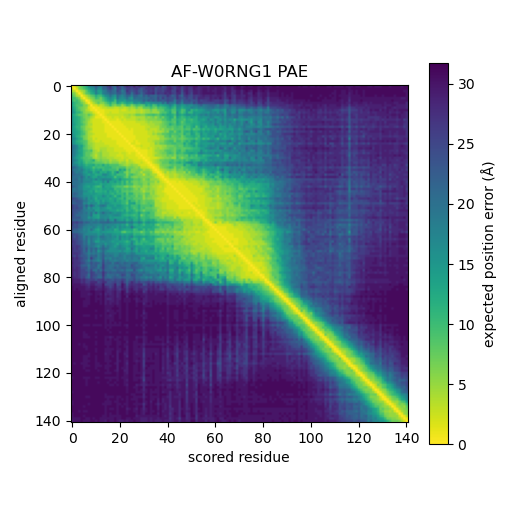? 27.344 -2.909 -17.038 1.00 42.75 115 GLY A O 1
ATOM 845 N N . GLY A 1 116 ? 28.604 -4.297 -18.286 1.00 42.03 116 GLY A N 1
ATOM 846 C CA . GLY A 1 116 ? 27.531 -5.157 -18.758 1.00 42.03 116 GLY A CA 1
ATOM 847 C C . GLY A 1 116 ? 27.290 -6.249 -17.722 1.00 42.03 116 GLY A C 1
ATOM 848 O O . GLY A 1 116 ? 28.082 -7.180 -17.594 1.00 42.03 116 GLY A O 1
ATOM 849 N N . MET A 1 117 ? 26.200 -6.134 -16.965 1.00 48.81 117 MET A N 1
ATOM 850 C CA . MET A 1 117 ? 25.659 -7.246 -16.188 1.00 48.81 117 MET A CA 1
ATOM 851 C C . MET A 1 117 ? 25.135 -8.278 -17.194 1.00 48.81 117 MET A C 1
ATOM 853 O O . MET A 1 117 ? 24.050 -8.118 -17.750 1.00 48.81 117 MET A O 1
ATOM 857 N N . GLY A 1 118 ? 25.953 -9.291 -17.486 1.00 40.66 118 GLY A N 1
ATOM 858 C CA . GLY A 1 118 ? 25.587 -10.429 -18.320 1.00 40.66 118 GLY A CA 1
ATOM 859 C C . GLY A 1 118 ? 24.433 -11.198 -17.688 1.00 40.66 118 GLY A C 1
ATOM 860 O O . GLY A 1 118 ? 24.620 -11.953 -16.738 1.00 40.66 118 GLY A O 1
ATOM 861 N N . GLY A 1 119 ? 23.232 -10.971 -18.212 1.00 48.00 119 GLY A N 1
ATOM 862 C CA . GLY A 1 119 ? 22.080 -11.835 -18.023 1.00 48.00 119 GLY A CA 1
ATOM 863 C C . GLY A 1 119 ? 21.969 -12.845 -19.165 1.00 48.00 119 GLY A C 1
ATOM 864 O O . GLY A 1 119 ? 22.289 -12.529 -20.307 1.00 48.00 119 GLY A O 1
ATOM 865 N N . ALA A 1 120 ? 21.422 -14.012 -18.819 1.00 48.47 120 ALA A N 1
ATOM 866 C CA . ALA A 1 120 ? 20.892 -15.058 -19.697 1.00 48.47 120 ALA A CA 1
ATOM 867 C C . ALA A 1 120 ? 21.905 -16.029 -20.335 1.00 48.47 120 ALA A C 1
ATOM 869 O O . ALA A 1 120 ? 22.238 -15.952 -21.511 1.00 48.47 120 ALA A O 1
ATOM 870 N N . GLY A 1 121 ? 22.272 -17.045 -19.554 1.00 45.03 121 GLY A N 1
ATOM 871 C CA . GLY A 1 121 ? 22.602 -18.378 -20.055 1.00 45.03 121 GLY A CA 1
ATOM 872 C C . GLY A 1 121 ? 21.631 -19.399 -19.465 1.00 45.03 121 GLY A C 1
ATOM 873 O O . GLY A 1 121 ? 22.040 -20.247 -18.686 1.00 45.03 121 GLY A O 1
ATOM 874 N N . SER A 1 122 ? 20.331 -19.277 -19.753 1.00 53.50 122 SER A N 1
ATOM 875 C CA . SER A 1 122 ? 19.408 -20.404 -19.598 1.00 53.50 122 SER A CA 1
ATOM 876 C C . SER A 1 122 ? 19.275 -21.060 -20.961 1.00 53.50 122 SER A C 1
ATOM 878 O O . SER A 1 122 ? 18.630 -20.515 -21.858 1.00 53.50 122 SER A O 1
ATOM 880 N N . GLU A 1 123 ? 19.955 -22.191 -21.094 1.00 48.16 123 GLU A N 1
ATOM 881 C CA . GLU A 1 123 ? 19.896 -23.119 -22.212 1.00 48.16 123 GLU A CA 1
ATOM 882 C C . GLU A 1 123 ? 18.461 -23.266 -22.725 1.00 48.16 123 GLU A C 1
ATOM 884 O O . GLU A 1 123 ? 17.533 -23.628 -21.994 1.00 48.16 123 GLU A O 1
ATOM 889 N N . THR A 1 124 ? 18.283 -22.983 -24.009 1.00 58.69 124 THR A N 1
ATOM 890 C CA . THR A 1 124 ? 17.112 -23.381 -24.775 1.00 58.69 124 THR A CA 1
ATOM 891 C C . THR A 1 124 ? 17.044 -24.905 -24.771 1.00 58.69 124 THR A C 1
ATOM 893 O O . THR A 1 124 ? 17.694 -25.569 -25.575 1.00 58.69 124 THR A O 1
ATOM 896 N N . ARG A 1 125 ? 16.275 -25.488 -23.847 1.00 57.19 125 ARG A N 1
ATOM 897 C CA . ARG A 1 125 ? 15.809 -26.867 -24.007 1.00 57.19 125 ARG A CA 1
ATOM 898 C C . ARG A 1 125 ? 14.688 -26.847 -25.033 1.00 57.19 125 ARG A C 1
ATOM 900 O O . ARG A 1 125 ? 13.547 -26.521 -24.712 1.00 57.19 125 ARG A O 1
ATOM 907 N N . ASP A 1 126 ? 15.043 -27.182 -26.266 1.00 57.28 126 ASP A N 1
ATOM 908 C CA . ASP A 1 126 ? 14.109 -27.621 -27.293 1.00 57.28 126 ASP A CA 1
ATOM 909 C C . ASP A 1 126 ? 13.359 -28.868 -26.797 1.00 57.28 126 ASP A C 1
ATOM 911 O O . ASP A 1 126 ? 13.794 -30.000 -26.983 1.00 57.28 126 ASP A O 1
ATOM 915 N N . LEU A 1 127 ? 12.209 -28.665 -26.154 1.00 59.03 127 LEU A N 1
ATOM 916 C CA . LEU A 1 127 ? 11.180 -29.691 -25.998 1.00 59.03 127 LEU A CA 1
ATOM 917 C C . LEU A 1 127 ? 10.207 -29.562 -27.173 1.00 59.03 127 LEU A C 1
ATOM 919 O O . LEU A 1 127 ? 9.081 -29.083 -27.039 1.00 59.03 127 LEU A O 1
ATOM 923 N N . ARG A 1 128 ? 10.668 -29.986 -28.353 1.00 57.78 128 ARG A N 1
ATOM 924 C CA . ARG A 1 128 ? 9.769 -30.503 -29.387 1.00 57.78 128 ARG A CA 1
ATOM 925 C C . ARG A 1 128 ? 9.428 -31.930 -28.988 1.00 57.78 128 ARG A C 1
ATOM 927 O O . ARG A 1 128 ? 10.308 -32.777 -29.005 1.00 57.78 128 ARG A O 1
ATOM 934 N N . ASP A 1 129 ? 8.193 -32.122 -28.535 1.00 63.28 129 ASP A N 1
ATOM 935 C CA . ASP A 1 129 ? 7.339 -33.293 -28.786 1.00 63.28 129 ASP A CA 1
ATOM 936 C C . ASP A 1 129 ? 6.265 -33.387 -27.699 1.00 63.28 129 ASP A C 1
ATOM 938 O O . ASP A 1 129 ? 6.310 -34.211 -26.792 1.00 63.28 129 ASP A O 1
ATOM 942 N N . ASN A 1 130 ? 5.246 -32.535 -27.813 1.00 54.94 130 ASN A N 1
ATOM 943 C CA . ASN A 1 130 ? 3.946 -32.820 -27.219 1.00 54.94 130 ASN A CA 1
ATOM 944 C C . ASN A 1 130 ? 2.924 -32.881 -28.354 1.00 54.94 130 ASN A C 1
ATOM 946 O O . ASN A 1 130 ? 2.286 -31.884 -28.685 1.00 54.94 130 ASN A O 1
ATOM 950 N N . ARG A 1 131 ? 2.852 -34.041 -29.019 1.00 56.84 131 ARG A N 1
ATOM 951 C CA . ARG A 1 131 ? 1.798 -34.359 -29.990 1.00 56.84 131 ARG A CA 1
ATOM 952 C C . ARG A 1 131 ? 0.487 -34.598 -29.228 1.00 56.84 131 ARG A C 1
ATOM 954 O O . ARG A 1 131 ? 0.428 -35.567 -28.474 1.00 56.84 131 ARG A O 1
ATOM 961 N N . PRO A 1 132 ? -0.575 -33.801 -29.435 1.00 53.62 132 PRO A N 1
ATOM 962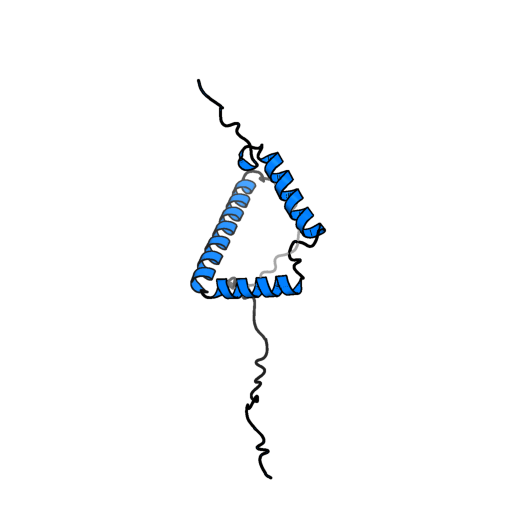 C CA . PRO A 1 132 ? -1.900 -34.154 -28.960 1.00 53.62 132 PRO A CA 1
ATOM 963 C C . PRO A 1 132 ? -2.604 -35.018 -30.016 1.00 53.62 132 PRO A C 1
ATOM 965 O O . PRO A 1 132 ? -2.701 -34.625 -31.177 1.00 53.62 132 PRO A O 1
ATOM 968 N N . GLY A 1 133 ? -3.129 -36.174 -29.607 1.00 54.81 133 GLY A N 1
ATOM 969 C CA . GLY A 1 133 ? -4.165 -36.882 -30.362 1.00 54.81 133 GLY A CA 1
ATOM 970 C C . GLY A 1 133 ? -3.822 -38.310 -30.772 1.00 54.81 133 GLY A C 1
ATOM 971 O O . GLY A 1 133 ? -3.356 -38.544 -31.881 1.00 54.81 133 GLY A O 1
ATOM 972 N N . GLN A 1 134 ? -4.179 -39.272 -29.919 1.00 53.09 134 GLN A N 1
ATOM 973 C CA . GLN A 1 134 ? -4.801 -40.514 -30.381 1.00 53.09 134 GLN A CA 1
ATOM 974 C C . GLN A 1 134 ? -5.985 -40.828 -29.465 1.00 53.09 134 GLN A C 1
ATOM 976 O O . GLN A 1 134 ? -5.843 -41.364 -28.371 1.00 53.09 134 GLN A O 1
ATOM 981 N N . SER A 1 135 ? -7.164 -40.413 -29.916 1.00 56.03 135 SER A N 1
ATOM 982 C CA . SER A 1 135 ? -8.447 -40.943 -29.475 1.00 56.03 135 SER A CA 1
ATOM 983 C C . SER A 1 135 ? -8.553 -42.403 -29.922 1.00 56.03 135 SER A C 1
ATOM 985 O O . SER A 1 135 ? -8.514 -42.682 -31.120 1.00 56.03 135 SER A O 1
ATOM 987 N N . LEU A 1 136 ? -8.690 -43.324 -28.971 1.00 61.53 136 LEU A N 1
ATOM 988 C CA . LEU A 1 136 ? -9.105 -44.700 -29.240 1.00 61.53 136 LEU A CA 1
ATOM 989 C C . LEU A 1 136 ? -10.596 -44.691 -29.623 1.00 61.53 136 LEU A C 1
ATOM 991 O O . LEU A 1 136 ? -11.386 -44.137 -28.856 1.00 61.53 136 LEU A O 1
ATOM 995 N N . PRO A 1 137 ? -11.025 -45.293 -30.744 1.00 61.69 137 PRO A N 1
ATOM 996 C CA . PRO A 1 137 ? -12.426 -45.626 -30.928 1.00 61.69 137 PRO A CA 1
ATOM 997 C C . PRO A 1 137 ? -12.705 -46.975 -30.255 1.00 61.69 137 PRO A C 1
ATOM 999 O O . PRO A 1 137 ? -12.111 -47.990 -30.614 1.00 61.69 137 PRO A O 1
ATOM 1002 N N . ALA A 1 138 ? -13.619 -46.991 -29.289 1.00 55.62 138 ALA A N 1
ATOM 1003 C CA . ALA A 1 138 ? -14.220 -48.219 -28.784 1.00 55.62 138 ALA A CA 1
ATOM 1004 C C . ALA A 1 138 ? -15.740 -48.108 -28.924 1.00 55.62 138 ALA A C 1
ATOM 1006 O O . ALA A 1 138 ? -16.445 -47.869 -27.954 1.00 55.62 138 ALA A O 1
ATOM 1007 N N . ASP A 1 139 ? -16.209 -48.266 -30.162 1.00 59.78 139 ASP A N 1
ATOM 1008 C CA . ASP A 1 139 ? -17.578 -48.672 -30.469 1.00 59.78 139 ASP A CA 1
ATOM 1009 C C . ASP A 1 139 ? -17.494 -49.934 -31.327 1.00 59.78 139 ASP A C 1
ATOM 1011 O O . ASP A 1 139 ? -16.882 -49.930 -32.399 1.00 59.78 139 ASP A O 1
ATOM 1015 N N . GLY A 1 140 ? -18.094 -51.026 -30.852 1.00 58.78 140 GLY A N 1
ATOM 1016 C CA . GLY A 1 140 ? -18.078 -52.281 -31.592 1.00 58.78 140 GLY A CA 1
ATOM 1017 C C . GLY A 1 140 ? -18.664 -53.490 -30.872 1.00 58.78 140 GLY A C 1
ATOM 1018 O O . GLY A 1 140 ? -17.931 -54.450 -30.696 1.00 58.78 140 GLY A O 1
ATOM 1019 N N . ARG A 1 141 ? -19.973 -53.425 -30.579 1.00 53.81 141 ARG A N 1
ATOM 1020 C CA . ARG A 1 141 ? -20.953 -54.534 -30.461 1.00 53.81 141 ARG A CA 1
ATOM 1021 C C . ARG A 1 141 ? -20.756 -55.598 -29.380 1.00 53.81 141 ARG A C 1
ATOM 1023 O O . ARG A 1 141 ? -19.784 -56.373 -29.444 1.00 53.81 141 ARG A O 1
#

Mean predicted aligned error: 21.08 Å